Protein AF-A0A832L978-F1 (afdb_monomer)

Foldseek 3Di:
DDDDDDDDDDPVVCVVLVADVVFDWDWDADPVRDIDIHGDPDDPDD

Secondary structure (DSSP, 8-state):
-PPP---PPPHHHHHHTT--TT--EEEEE-TTS-EEEEE-------

Mean predicted aligned error: 6.26 Å

pLDDT: mean 83.66, std 11.68, range [48.25, 97.81]

Structure (mmCIF, N/CA/C/O backbone):
data_AF-A0A832L978-F1
#
_entry.id   AF-A0A832L978-F1
#
loop_
_atom_site.group_PDB
_atom_site.id
_atom_site.type_symbol
_atom_site.label_atom_id
_atom_site.label_alt_id
_atom_site.label_comp_id
_atom_site.label_asym_id
_atom_site.label_entity_id
_atom_site.label_seq_id
_atom_site.pdbx_PDB_ins_code
_atom_site.Cartn_x
_atom_site.Cartn_y
_atom_site.Cartn_z
_atom_site.occupancy
_atom_site.B_iso_or_equiv
_atom_site.auth_seq_id
_atom_site.auth_comp_id
_atom_site.auth_asym_id
_atom_site.auth_atom_id
_atom_site.pdbx_PDB_model_num
ATOM 1 N N . MET A 1 1 ? 21.610 15.090 -3.300 1.00 65.94 1 MET A N 1
ATOM 2 C CA . MET A 1 1 ? 20.280 15.721 -3.169 1.00 65.94 1 MET A CA 1
ATOM 3 C C . MET A 1 1 ? 19.253 14.617 -3.347 1.00 65.94 1 MET A C 1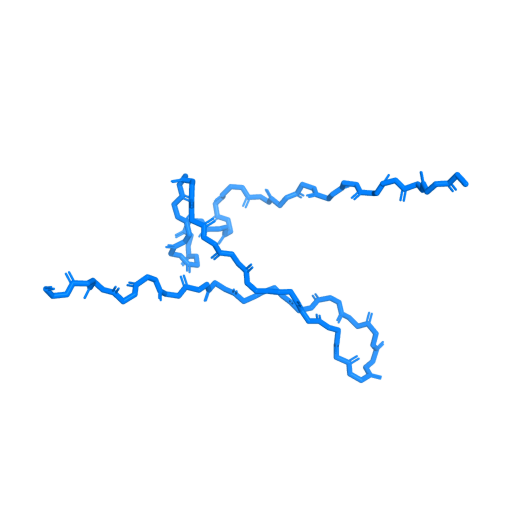
ATOM 5 O O . MET A 1 1 ? 19.219 14.028 -4.417 1.00 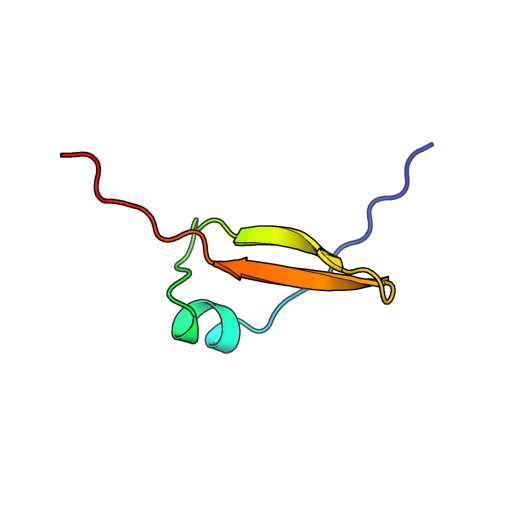65.94 1 MET A O 1
ATOM 9 N N . GLY A 1 2 ? 18.548 14.228 -2.284 1.00 78.44 2 GLY A N 1
ATOM 10 C CA . GLY A 1 2 ? 17.519 13.187 -2.361 1.00 78.44 2 GLY A CA 1
ATOM 11 C C . GLY A 1 2 ? 16.197 13.789 -2.822 1.00 78.44 2 GLY A C 1
ATOM 12 O O . GLY A 1 2 ? 15.858 14.895 -2.408 1.00 78.44 2 GLY A O 1
ATOM 13 N N . TYR A 1 3 ? 15.468 13.080 -3.677 1.00 82.12 3 TYR A N 1
ATOM 14 C CA . TYR A 1 3 ? 14.115 13.459 -4.070 1.00 82.12 3 TYR A CA 1
ATOM 15 C C . TYR A 1 3 ? 13.125 12.591 -3.305 1.00 82.12 3 TYR A C 1
ATOM 17 O O . TYR A 1 3 ? 13.221 11.366 -3.347 1.00 82.12 3 TYR A O 1
ATOM 25 N N . SER A 1 4 ? 12.164 13.220 -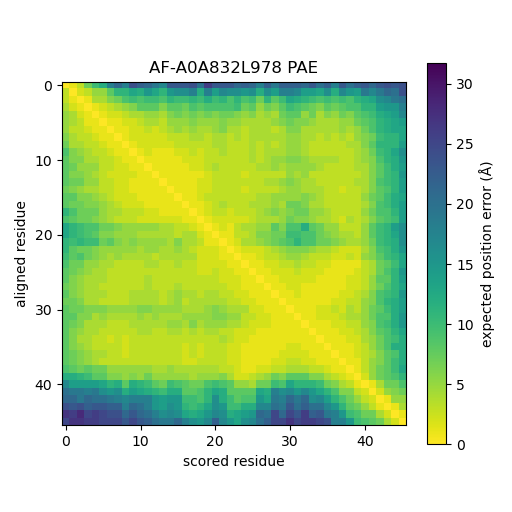2.639 1.00 86.75 4 SER A N 1
ATOM 26 C CA . SER A 1 4 ? 11.028 12.511 -2.055 1.00 86.75 4 SER A CA 1
ATOM 27 C C . SER A 1 4 ? 9.923 12.377 -3.099 1.00 86.75 4 SER A C 1
ATOM 29 O O . SER A 1 4 ? 9.633 13.328 -3.827 1.00 86.75 4 SER A O 1
ATOM 31 N N . ARG A 1 5 ? 9.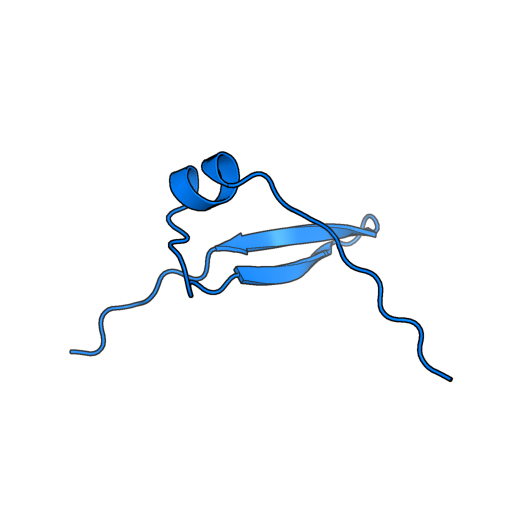288 11.205 -3.163 1.00 82.69 5 ARG A N 1
ATOM 32 C CA . ARG A 1 5 ? 8.042 10.998 -3.910 1.00 82.69 5 ARG A CA 1
ATOM 33 C C . ARG A 1 5 ? 6.924 10.710 -2.922 1.00 82.69 5 ARG A C 1
ATOM 35 O O . ARG A 1 5 ? 7.109 9.927 -1.998 1.00 82.69 5 ARG A O 1
ATOM 42 N N . PHE A 1 6 ? 5.779 11.341 -3.140 1.00 86.31 6 PHE A N 1
ATOM 43 C CA . PHE A 1 6 ? 4.579 11.145 -2.337 1.00 86.31 6 PHE A CA 1
ATOM 44 C C . PHE A 1 6 ? 3.519 10.464 -3.196 1.00 86.31 6 PHE A C 1
ATOM 46 O O . PHE A 1 6 ? 3.314 10.848 -4.348 1.00 86.31 6 PHE A O 1
ATOM 53 N N . VAL A 1 7 ? 2.854 9.460 -2.631 1.00 84.12 7 VAL A N 1
ATOM 54 C CA . VAL A 1 7 ? 1.709 8.779 -3.241 1.00 84.12 7 VAL A CA 1
ATOM 55 C C . VAL A 1 7 ? 0.552 8.871 -2.260 1.00 84.12 7 VAL A C 1
ATOM 57 O O . VAL A 1 7 ? 0.698 8.529 -1.088 1.00 84.12 7 VAL A O 1
ATOM 60 N N . THR A 1 8 ? -0.592 9.358 -2.729 1.00 87.19 8 THR A N 1
ATOM 61 C CA . THR A 1 8 ? -1.814 9.438 -1.927 1.00 87.19 8 THR A CA 1
ATOM 62 C C . THR A 1 8 ? -2.672 8.213 -2.204 1.00 87.1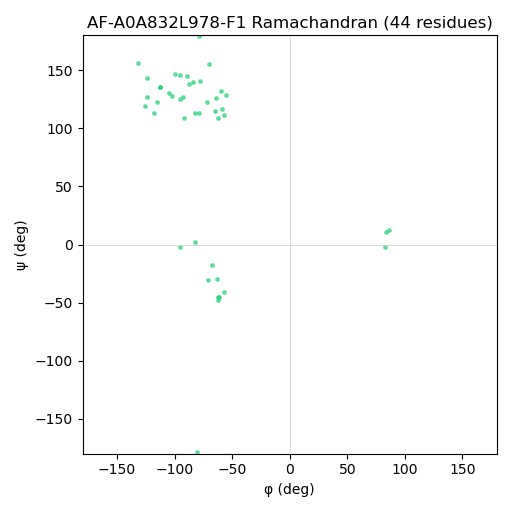9 8 THR A C 1
ATOM 64 O O . THR A 1 8 ? -3.013 7.943 -3.353 1.00 87.19 8 THR A O 1
ATOM 67 N N . LEU A 1 9 ? -3.032 7.482 -1.149 1.00 85.38 9 LEU A N 1
ATOM 68 C CA . LEU A 1 9 ? -3.943 6.342 -1.233 1.00 85.38 9 LEU A CA 1
ATOM 69 C C . LEU A 1 9 ? -5.379 6.781 -0.903 1.00 85.38 9 LEU A C 1
ATOM 71 O O . LEU A 1 9 ? -5.566 7.649 -0.045 1.00 85.38 9 LEU A O 1
ATOM 75 N N . PRO A 1 10 ? -6.407 6.185 -1.533 1.00 89.44 10 PRO A N 1
ATOM 76 C CA . PRO A 1 10 ? -7.796 6.460 -1.182 1.00 89.44 10 PRO A CA 1
ATOM 77 C C . PRO A 1 10 ? -8.097 6.113 0.283 1.00 89.44 10 PRO A C 1
ATOM 79 O O . PRO A 1 10 ? -7.804 5.008 0.744 1.00 89.44 10 PRO A O 1
ATOM 82 N N . LYS A 1 11 ? -8.744 7.039 1.005 1.00 86.50 11 LYS A N 1
ATOM 83 C CA . LYS A 1 11 ? -9.081 6.869 2.431 1.00 86.50 11 LYS A CA 1
ATOM 84 C C . LYS A 1 11 ? -9.928 5.620 2.684 1.00 86.50 11 LYS A C 1
ATOM 86 O O . LYS A 1 11 ? -9.680 4.898 3.645 1.00 86.50 11 LYS A O 1
ATOM 91 N N . ASP A 1 12 ? -10.893 5.345 1.811 1.00 89.69 12 ASP A N 1
ATOM 92 C CA . ASP A 1 12 ? -11.799 4.205 1.976 1.00 89.69 12 ASP A CA 1
ATOM 93 C C . ASP A 1 12 ? -11.103 2.862 1.739 1.00 89.69 12 ASP A C 1
ATOM 95 O O . ASP A 1 12 ? -11.437 1.883 2.400 1.00 89.69 12 ASP A O 1
ATOM 99 N N . TRP A 1 13 ? -10.085 2.812 0.869 1.00 86.69 13 TRP A N 1
ATOM 100 C CA . TRP A 1 13 ? -9.273 1.605 0.680 1.00 86.69 13 TRP A CA 1
ATOM 101 C C . TRP A 1 13 ? -8.537 1.239 1.973 1.00 86.69 13 TRP A C 1
ATOM 103 O O . TRP A 1 13 ? -8.638 0.104 2.433 1.00 86.69 13 TRP A O 1
ATOM 113 N N . LEU A 1 14 ? -7.890 2.224 2.609 1.00 86.00 14 LEU A N 1
ATOM 114 C CA . LEU A 1 14 ? -7.208 2.045 3.895 1.00 86.00 14 LEU A CA 1
ATOM 115 C C . LEU A 1 14 ? -8.179 1.625 5.004 1.00 86.00 14 LEU A C 1
ATOM 117 O O . LEU A 1 14 ? -7.911 0.665 5.724 1.00 86.00 14 LEU A O 1
ATOM 121 N N . ARG A 1 15 ? -9.341 2.283 5.100 1.00 86.81 15 ARG A N 1
ATOM 122 C CA . ARG A 1 15 ? -10.372 1.950 6.096 1.00 86.81 15 ARG A CA 1
ATOM 123 C C . ARG A 1 15 ? -10.924 0.539 5.925 1.00 86.81 15 ARG A C 1
ATOM 125 O O . ARG A 1 15 ? -11.028 -0.184 6.911 1.00 86.81 15 ARG A O 1
ATOM 132 N N . ASN A 1 16 ? -11.236 0.132 4.694 1.00 87.62 16 ASN A N 1
ATOM 133 C CA . ASN A 1 16 ? -11.696 -1.228 4.394 1.00 87.62 16 ASN A CA 1
ATOM 134 C C . ASN A 1 16 ? -10.622 -2.273 4.717 1.00 87.62 16 ASN A C 1
ATOM 136 O O . ASN A 1 16 ? -10.944 -3.399 5.088 1.00 87.62 16 ASN A O 1
ATOM 140 N N . ALA A 1 17 ? -9.351 -1.885 4.614 1.00 84.06 17 ALA A N 1
ATOM 141 C CA . ALA A 1 17 ? -8.208 -2.703 4.985 1.00 84.06 17 ALA A CA 1
ATOM 142 C C . ALA A 1 17 ? -7.892 -2.669 6.501 1.00 84.06 17 ALA A C 1
ATOM 144 O O . ALA A 1 17 ? -6.942 -3.310 6.945 1.00 84.06 17 ALA A O 1
ATOM 145 N N . GLY A 1 18 ? -8.691 -1.952 7.303 1.00 85.94 18 GLY A N 1
ATOM 146 C CA . GLY A 1 18 ? -8.550 -1.857 8.759 1.00 85.94 18 GLY A CA 1
ATOM 147 C C . GLY A 1 18 ? -7.531 -0.823 9.244 1.00 85.94 18 G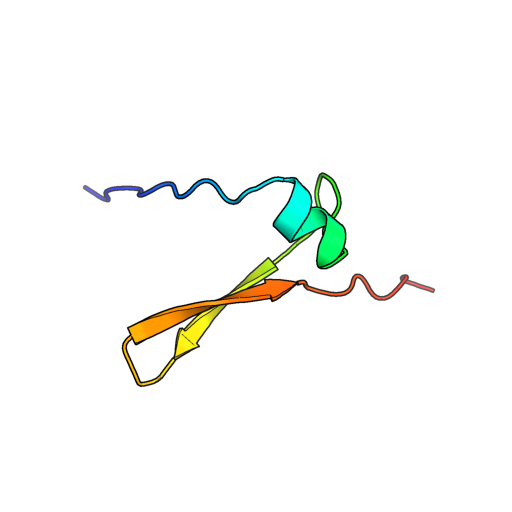LY A C 1
ATOM 148 O O . GLY A 1 18 ? -7.214 -0.802 10.429 1.00 85.94 18 GLY A O 1
ATOM 149 N N . VAL A 1 19 ? -7.022 0.040 8.361 1.00 87.69 19 VAL A N 1
ATOM 150 C CA . VAL A 1 19 ? -6.046 1.084 8.701 1.00 87.69 19 VAL A CA 1
ATOM 151 C C . VAL A 1 19 ? -6.786 2.377 9.042 1.00 87.69 19 VAL A C 1
ATOM 153 O O . VAL A 1 19 ? -7.386 3.028 8.180 1.00 87.69 19 VAL A O 1
ATOM 156 N N . GLY A 1 20 ? -6.767 2.734 10.325 1.00 82.88 20 GLY A N 1
ATOM 157 C CA . GLY A 1 20 ? -7.319 3.985 10.841 1.00 82.88 20 GLY A CA 1
ATOM 158 C C . GLY A 1 20 ? -6.384 5.184 10.661 1.00 82.88 20 GLY A C 1
ATOM 159 O O . GLY A 1 20 ? -5.283 5.078 10.123 1.00 82.88 20 GLY A O 1
ATOM 160 N N . GLU A 1 21 ? -6.821 6.351 11.138 1.00 80.88 21 GLU A N 1
ATOM 161 C CA . GLU A 1 21 ? -5.933 7.515 11.250 1.00 80.88 21 GLU A CA 1
ATOM 162 C C . GLU A 1 21 ? -4.810 7.205 12.249 1.00 80.88 21 GLU A C 1
ATOM 164 O O . GLU A 1 21 ? -5.077 6.773 13.365 1.00 80.88 21 GLU A O 1
ATOM 169 N N . GLY A 1 22 ? -3.555 7.380 11.823 1.00 79.50 22 GLY A N 1
ATOM 170 C CA . GLY A 1 22 ? -2.373 6.975 12.596 1.00 79.50 22 GLY A CA 1
ATOM 171 C C . GLY A 1 22 ? -1.982 5.498 12.461 1.00 79.50 22 GLY A C 1
ATOM 172 O O . GLY A 1 22 ? -0.962 5.107 13.017 1.00 79.50 22 GLY A O 1
ATOM 173 N N . GLY A 1 23 ? -2.742 4.692 11.710 1.00 81.56 23 GLY A N 1
ATOM 174 C CA . GLY A 1 23 ? -2.423 3.284 11.472 1.00 81.56 23 GLY A CA 1
ATOM 175 C C . GLY A 1 23 ? -1.195 3.084 10.576 1.00 81.56 23 GLY A C 1
ATOM 176 O O . GLY A 1 23 ? -0.851 3.939 9.756 1.00 81.56 23 GLY A O 1
ATOM 177 N N . ALA A 1 24 ? -0.546 1.929 10.722 1.00 85.38 24 ALA A N 1
ATOM 178 C CA . ALA A 1 24 ? 0.657 1.578 9.976 1.00 85.38 24 ALA A CA 1
ATOM 179 C C . ALA A 1 24 ? 0.364 0.655 8.782 1.00 85.38 24 ALA A C 1
ATOM 181 O O . ALA A 1 24 ? -0.503 -0.222 8.827 1.00 85.38 24 ALA A O 1
ATOM 182 N N . VAL A 1 25 ? 1.143 0.832 7.715 1.00 88.38 25 VAL A N 1
ATOM 183 C CA . VAL A 1 25 ? 1.221 -0.093 6.581 1.00 88.38 25 VAL A CA 1
ATOM 184 C C . VAL A 1 25 ? 2.668 -0.517 6.388 1.00 88.38 25 VAL A C 1
ATOM 186 O O . VAL A 1 25 ? 3.579 0.292 6.563 1.00 88.38 25 VAL A O 1
ATOM 189 N N . ASP A 1 26 ? 2.865 -1.773 6.017 1.00 90.88 26 ASP A N 1
ATOM 190 C CA . ASP A 1 26 ? 4.142 -2.277 5.538 1.00 90.88 26 ASP A CA 1
ATOM 191 C C . ASP A 1 26 ? 4.234 -2.110 4.016 1.00 90.88 26 ASP A C 1
ATOM 193 O O . ASP A 1 26 ? 3.224 -2.210 3.304 1.00 90.88 26 ASP A O 1
ATOM 197 N N . LEU A 1 27 ? 5.441 -1.831 3.527 1.00 92.06 27 LEU A N 1
ATOM 198 C CA . LEU A 1 27 ? 5.722 -1.546 2.122 1.00 92.06 27 LEU A CA 1
ATOM 199 C C . LEU A 1 27 ? 6.817 -2.486 1.620 1.00 92.06 27 LEU A C 1
ATOM 201 O O . LEU A 1 27 ? 7.954 -2.430 2.087 1.00 92.06 27 LEU A O 1
ATOM 205 N N . ALA A 1 28 ? 6.495 -3.293 0.613 1.00 94.56 28 ALA A N 1
ATOM 206 C CA . ALA A 1 28 ? 7.435 -4.208 -0.025 1.00 94.56 28 ALA A CA 1
ATOM 207 C C . ALA A 1 28 ? 7.363 -4.084 -1.549 1.00 94.56 28 ALA A C 1
ATOM 209 O O . ALA A 1 28 ? 6.346 -3.668 -2.096 1.00 94.56 28 ALA A O 1
ATOM 210 N N . MET A 1 29 ? 8.432 -4.457 -2.246 1.00 96.75 29 MET A N 1
ATOM 211 C CA . MET A 1 29 ? 8.409 -4.630 -3.698 1.00 96.75 29 MET A CA 1
ATOM 212 C C . MET A 1 29 ? 8.401 -6.127 -4.006 1.00 96.75 29 MET A C 1
ATOM 214 O O . MET A 1 29 ? 9.204 -6.864 -3.430 1.00 96.75 29 MET A O 1
ATOM 218 N N . ASP A 1 30 ? 7.488 -6.581 -4.862 1.00 96.62 30 ASP A N 1
ATOM 219 C CA . ASP A 1 30 ? 7.488 -7.970 -5.329 1.00 96.62 30 ASP A CA 1
ATOM 220 C C . ASP A 1 30 ? 8.536 -8.205 -6.438 1.00 96.62 30 ASP A C 1
ATOM 222 O O . ASP A 1 30 ? 9.271 -7.300 -6.837 1.00 96.62 30 ASP A O 1
ATOM 226 N N . GLY A 1 31 ? 8.627 -9.446 -6.928 1.00 97.31 31 GLY A N 1
ATOM 227 C CA . GLY A 1 31 ? 9.578 -9.825 -7.980 1.00 97.31 31 GLY A CA 1
ATOM 228 C C . GLY A 1 31 ? 9.298 -9.199 -9.352 1.00 97.31 31 GLY A C 1
ATOM 229 O O . GLY A 1 31 ? 10.204 -9.151 -10.182 1.00 97.31 31 GLY A O 1
ATOM 230 N N . ASP A 1 32 ? 8.084 -8.690 -9.568 1.00 97.81 32 ASP A N 1
ATOM 231 C CA . ASP A 1 32 ? 7.655 -8.038 -10.809 1.00 97.81 32 ASP A CA 1
ATOM 232 C C . ASP A 1 32 ? 7.812 -6.505 -10.738 1.00 97.81 32 ASP A C 1
ATOM 234 O O . ASP A 1 32 ? 7.562 -5.796 -11.715 1.00 97.81 32 ASP A O 1
ATOM 238 N N . GLY A 1 33 ? 8.258 -5.978 -9.592 1.00 95.25 33 GLY A N 1
ATOM 239 C CA . GLY A 1 33 ? 8.468 -4.550 -9.366 1.00 95.25 33 GLY A CA 1
ATOM 240 C C . GLY A 1 33 ? 7.220 -3.794 -8.907 1.00 95.25 33 GLY A C 1
ATOM 241 O O . GLY A 1 33 ? 7.232 -2.558 -8.889 1.00 95.25 33 GLY A O 1
ATOM 242 N N . ASN A 1 34 ? 6.150 -4.488 -8.517 1.00 95.19 34 ASN A N 1
ATOM 243 C CA . ASN A 1 34 ? 4.967 -3.850 -7.950 1.00 95.19 34 ASN A CA 1
ATOM 244 C C . ASN A 1 34 ? 5.216 -3.465 -6.489 1.00 95.19 34 ASN A C 1
ATOM 246 O O . ASN A 1 34 ? 5.798 -4.228 -5.717 1.00 95.19 34 ASN A O 1
ATOM 250 N N . LEU A 1 35 ? 4.722 -2.290 -6.089 1.00 92.81 35 LEU A N 1
ATOM 251 C CA . LEU A 1 35 ? 4.673 -1.898 -4.683 1.00 92.81 35 LEU A CA 1
ATOM 252 C C . LEU A 1 35 ? 3.487 -2.593 -4.007 1.00 92.81 35 LEU A C 1
ATOM 254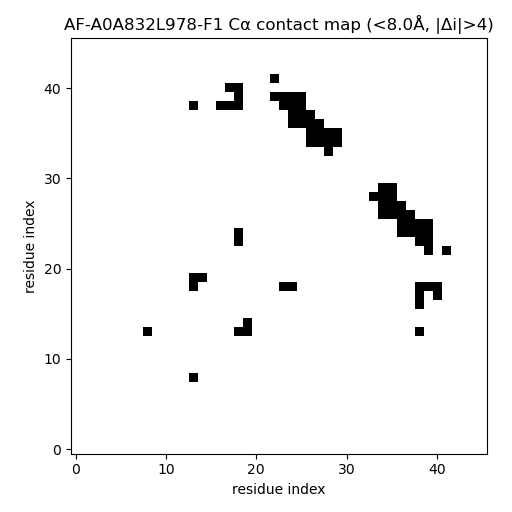 O O . LEU A 1 35 ? 2.329 -2.286 -4.292 1.00 92.81 35 LEU A O 1
ATOM 258 N N . ILE A 1 36 ? 3.789 -3.495 -3.084 1.00 93.06 36 ILE A N 1
ATOM 259 C CA . ILE A 1 36 ? 2.826 -4.184 -2.236 1.00 93.06 36 ILE A CA 1
ATOM 260 C C . ILE A 1 36 ? 2.667 -3.398 -0.937 1.00 93.06 36 ILE A C 1
ATOM 262 O O . ILE A 1 36 ? 3.646 -3.093 -0.255 1.00 93.06 36 ILE A O 1
ATOM 266 N N . ILE A 1 37 ? 1.420 -3.075 -0.599 1.00 90.31 37 ILE A N 1
ATOM 267 C CA . ILE A 1 37 ? 1.057 -2.304 0.592 1.00 90.31 37 ILE A CA 1
ATOM 268 C C . ILE A 1 37 ? 0.191 -3.194 1.477 1.00 90.31 37 ILE A C 1
ATOM 270 O O . ILE A 1 37 ? -0.932 -3.533 1.098 1.00 90.31 37 ILE A O 1
ATOM 274 N N . THR A 1 38 ? 0.704 -3.567 2.649 1.00 90.00 38 THR A N 1
ATOM 275 C CA . THR A 1 38 ? 0.021 -4.491 3.565 1.00 90.00 38 THR A CA 1
ATOM 276 C C . THR A 1 38 ? -0.347 -3.775 4.864 1.00 90.00 38 THR A C 1
ATOM 278 O O . THR A 1 38 ? 0.542 -3.260 5.537 1.00 90.00 38 THR A O 1
ATOM 281 N 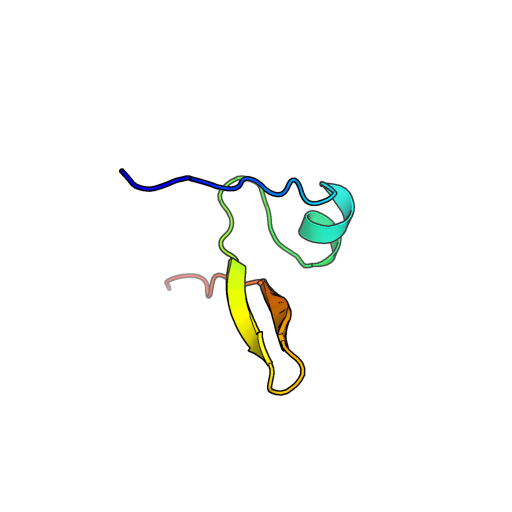N . PRO A 1 39 ? -1.630 -3.733 5.262 1.00 85.75 39 PRO A N 1
ATOM 282 C CA . PRO A 1 39 ? -2.029 -3.237 6.576 1.00 85.75 39 PRO A CA 1
ATOM 283 C C . PRO A 1 39 ? -1.317 -3.987 7.699 1.00 85.75 39 PRO A C 1
ATOM 285 O O . PRO A 1 39 ? -1.382 -5.218 7.765 1.00 85.75 39 PRO A O 1
ATOM 288 N N . VAL A 1 40 ? -0.696 -3.257 8.622 1.00 83.38 40 VAL A N 1
ATOM 289 C CA . VAL A 1 40 ? -0.207 -3.863 9.859 1.00 83.38 40 VAL A CA 1
ATOM 290 C C . VAL A 1 40 ? -1.397 -3.940 10.805 1.00 83.38 40 VAL A C 1
ATOM 292 O O . VAL A 1 40 ? -1.929 -2.917 11.230 1.00 83.38 40 VAL A O 1
ATOM 295 N N . LYS A 1 41 ? -1.854 -5.154 11.129 1.00 69.75 41 LYS A N 1
ATOM 296 C CA . LYS A 1 41 ? -2.811 -5.321 12.227 1.00 69.75 41 LYS A CA 1
ATOM 297 C C . LYS A 1 41 ? -2.110 -4.910 13.516 1.00 69.75 41 LYS A C 1
ATOM 299 O O . LYS A 1 41 ? -1.170 -5.584 13.933 1.00 69.75 41 LYS A O 1
ATOM 304 N N . GLU A 1 42 ? -2.577 -3.840 14.149 1.00 63.47 42 GLU A N 1
ATOM 305 C CA . GLU A 1 42 ? -2.192 -3.552 15.525 1.00 63.47 42 GLU A CA 1
ATOM 306 C C . GLU A 1 42 ? -2.693 -4.706 16.395 1.00 63.47 42 GLU A C 1
ATOM 308 O O . GLU A 1 42 ? -3.896 -4.921 16.560 1.00 63.47 42 GLU A O 1
ATOM 313 N N . VAL A 1 43 ? -1.761 -5.521 16.885 1.00 58.69 43 VAL A N 1
ATOM 314 C CA . VAL A 1 43 ? -2.067 -6.509 17.914 1.00 58.69 43 VAL A CA 1
ATOM 315 C C . VAL A 1 43 ? -2.285 -5.699 19.191 1.00 58.69 43 VAL A C 1
ATOM 317 O O . VAL A 1 43 ? -1.385 -4.936 19.545 1.00 58.69 43 VAL A O 1
ATOM 320 N N . PRO A 1 44 ? -3.442 -5.790 19.869 1.00 53.72 44 PRO A N 1
ATOM 321 C CA . PRO A 1 44 ? -3.634 -5.057 21.109 1.00 53.72 44 PRO A CA 1
ATOM 322 C C . PRO A 1 44 ? -2.555 -5.494 22.101 1.00 53.72 44 PRO A C 1
ATOM 324 O O . PRO A 1 44 ? -2.483 -6.668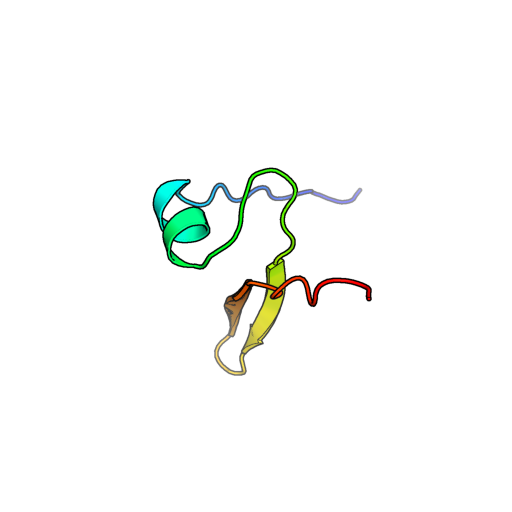 22.472 1.00 53.72 44 PRO A O 1
ATOM 327 N N . SER A 1 45 ? -1.698 -4.551 22.493 1.00 54.75 45 SER A N 1
ATOM 328 C CA . SER A 1 45 ? -0.783 -4.723 23.616 1.00 54.75 45 SER A CA 1
ATOM 329 C C . SER A 1 45 ? -1.633 -5.052 24.840 1.00 54.75 45 SER A C 1
ATOM 331 O O . SER A 1 45 ? -2.451 -4.231 25.256 1.00 54.75 45 SER A O 1
ATOM 333 N N . SER A 1 46 ? -1.515 -6.292 25.317 1.00 48.25 46 SER A N 1
ATOM 334 C CA . SER A 1 46 ? -2.176 -6.766 26.540 1.00 48.25 46 SER A CA 1
ATOM 335 C C . SER A 1 46 ? -1.703 -6.003 27.770 1.00 48.25 46 SER A C 1
ATOM 337 O O . SER A 1 46 ? -0.535 -5.551 27.764 1.00 48.25 46 SER A O 1
#

Nearest PDB structures (foldseek):
  2w1t-assembly1_A  TM=8.380E-01  e=1.943E-01  Bacillus subtilis
  2w1t-assembly1_B  TM=7.310E-01  e=4.400E-01  Bacillus subtilis
  9gc3-assembly1_A  TM=3.495E-01  e=9.963E-01  Saccharomyces cerevisiae
  8yt8-assembly1_D  TM=4.241E-01  e=9.430E+00  Mus musculus

Solvent-accessible surface area (backbone atoms only — not comparable to full-atom values): 3284 Å² total; per-residue (Å²): 137,87,82,88,84,89,82,88,75,62,68,65,60,38,46,76,58,70,35,56,93,92,51,54,67,46,80,47,70,51,98,87,69,49,80,45,78,42,64,52,78,81,72,80,82,127

Radius of gyration: 13.18 Å; Cα contacts (8 Å, |Δi|>4): 37; chains: 1; bounding box: 32×26×37 Å

Sequence (46 aa):
MGYSRFVTLPKDWLRNAGVGEGGAVDLAMDGDGNLIITPVKEVPSS